Protein AF-A0A0D2NH21-F1 (afdb_monomer)

Structure (mmCIF, N/CA/C/O backbone):
data_AF-A0A0D2NH21-F1
#
_entry.id   AF-A0A0D2NH21-F1
#
loop_
_atom_site.group_PDB
_atom_site.id
_atom_site.type_symbol
_atom_site.label_atom_id
_atom_site.label_alt_id
_atom_site.label_comp_id
_atom_site.label_asym_id
_atom_site.label_entity_id
_atom_site.label_seq_id
_atom_site.pdbx_PDB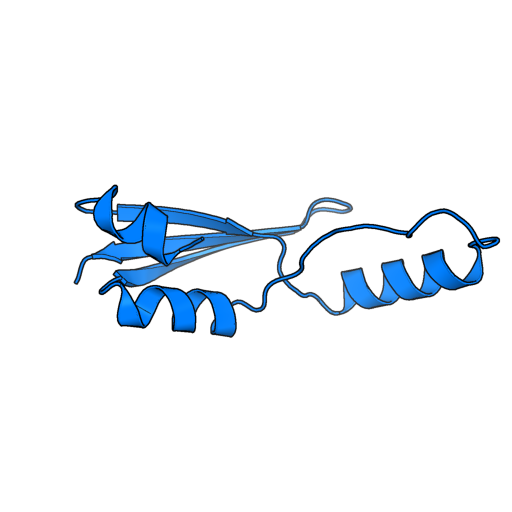_ins_code
_atom_site.Cartn_x
_atom_site.Cartn_y
_atom_site.Cartn_z
_atom_site.occupancy
_atom_site.B_iso_or_equiv
_atom_site.auth_seq_id
_atom_site.auth_comp_id
_atom_site.auth_asym_id
_atom_site.auth_atom_id
_atom_site.pdbx_PDB_model_num
ATOM 1 N N . MET A 1 1 ? -1.769 14.599 3.306 1.00 64.00 1 MET A N 1
ATOM 2 C CA . MET A 1 1 ? -2.939 14.025 2.596 1.00 64.00 1 MET A CA 1
ATOM 3 C C . MET A 1 1 ? -3.787 13.164 3.529 1.00 64.00 1 MET A C 1
ATOM 5 O O . MET A 1 1 ? -4.955 13.479 3.708 1.00 64.00 1 MET A O 1
ATOM 9 N N . MET A 1 2 ? -3.200 12.173 4.213 1.00 66.75 2 MET A N 1
ATOM 10 C CA . MET A 1 2 ? -3.907 11.342 5.205 1.00 66.75 2 MET A CA 1
ATOM 11 C C . MET A 1 2 ? -4.635 12.139 6.299 1.00 66.75 2 MET A C 1
ATOM 13 O O . MET A 1 2 ? -5.789 11.845 6.583 1.00 66.75 2 MET A O 1
ATOM 17 N N . SER A 1 3 ? -4.024 13.196 6.843 1.00 67.94 3 SER A N 1
ATOM 18 C CA . SER A 1 3 ? -4.606 14.000 7.932 1.00 67.94 3 SER A CA 1
ATOM 19 C C . SER A 1 3 ? -5.883 14.759 7.553 1.00 67.94 3 SER A C 1
ATOM 21 O O . SER A 1 3 ? -6.695 15.047 8.420 1.00 67.94 3 SER A O 1
ATOM 23 N N . HIS A 1 4 ? -6.075 15.080 6.269 1.00 75.06 4 HIS A N 1
ATOM 24 C CA . HIS A 1 4 ? -7.283 15.768 5.802 1.00 75.06 4 HIS A CA 1
ATOM 25 C C . HIS A 1 4 ? -8.412 14.786 5.481 1.00 75.06 4 HIS A C 1
ATOM 27 O O . HIS A 1 4 ? -9.581 15.084 5.695 1.00 75.06 4 HIS A O 1
ATOM 33 N N . LEU A 1 5 ? -8.059 13.588 5.008 1.00 76.69 5 LEU A N 1
ATOM 34 C CA . LEU A 1 5 ? -9.028 12.527 4.755 1.00 76.69 5 LEU A CA 1
ATOM 35 C C . LEU A 1 5 ? -9.489 11.879 6.064 1.00 76.69 5 LEU A C 1
ATOM 37 O O . LEU A 1 5 ? -10.654 11.514 6.140 1.00 76.69 5 LEU A O 1
ATOM 41 N N . ALA A 1 6 ? -8.612 11.807 7.082 1.00 73.19 6 ALA A N 1
ATOM 42 C CA . ALA A 1 6 ? -8.832 11.309 8.451 1.00 73.19 6 ALA A CA 1
ATOM 43 C C . ALA A 1 6 ? -10.213 11.596 9.077 1.00 73.19 6 ALA A C 1
ATOM 45 O O . ALA A 1 6 ? -10.856 10.639 9.519 1.00 73.19 6 ALA A O 1
ATOM 46 N N . PRO A 1 7 ? -10.706 12.840 9.097 1.00 76.44 7 PRO A N 1
ATOM 47 C CA . PRO A 1 7 ? -12.020 13.170 9.646 1.00 76.44 7 PRO A CA 1
ATOM 48 C C . PRO A 1 7 ? -13.213 12.763 8.765 1.00 76.44 7 PRO A C 1
ATOM 50 O O . PRO A 1 7 ? -14.306 12.636 9.289 1.00 76.44 7 PRO A O 1
ATOM 53 N N . LEU A 1 8 ? -13.033 12.517 7.461 1.00 80.31 8 LEU A N 1
ATOM 54 C CA . LEU A 1 8 ? -14.128 12.227 6.514 1.00 80.31 8 LEU A CA 1
ATOM 55 C C . LEU A 1 8 ? -14.552 10.751 6.470 1.00 80.31 8 LEU A C 1
ATOM 57 O O . LEU A 1 8 ? -15.342 10.356 5.617 1.00 80.31 8 LEU A O 1
ATOM 61 N N . SER A 1 9 ? -13.962 9.892 7.300 1.00 76.88 9 SER A N 1
ATOM 62 C CA . SER A 1 9 ? -14.315 8.469 7.315 1.00 76.88 9 SER A CA 1
ATOM 63 C C . SER A 1 9 ? -14.579 8.025 8.741 1.00 76.88 9 SER A C 1
ATOM 65 O O . SER A 1 9 ? -13.689 8.095 9.599 1.00 76.88 9 SER A O 1
ATOM 67 N N . ASP A 1 10 ? -15.806 7.568 8.959 1.00 70.62 10 ASP A N 1
ATOM 68 C CA . ASP A 1 10 ? -16.308 7.217 10.282 1.00 70.62 10 ASP A CA 1
ATOM 69 C C . ASP A 1 10 ? -15.856 5.817 10.699 1.00 70.62 10 ASP A C 1
ATOM 71 O O . ASP A 1 10 ? -15.295 5.653 11.777 1.00 70.62 10 ASP A O 1
ATOM 75 N N . CYS A 1 11 ? -15.995 4.822 9.814 1.00 77.31 11 CYS A N 1
ATOM 76 C CA . CYS A 1 11 ? -15.797 3.416 10.191 1.00 77.31 11 CYS A CA 1
ATOM 77 C C . CYS A 1 11 ? -14.602 2.745 9.499 1.00 77.31 11 CYS A C 1
ATOM 79 O O . CYS A 1 11 ? -13.802 2.069 10.144 1.00 77.31 11 CYS A O 1
ATOM 81 N N . ARG A 1 12 ? -14.465 2.908 8.178 1.00 83.19 12 ARG A N 1
ATOM 82 C CA . ARG A 1 12 ? -13.525 2.128 7.357 1.00 83.19 12 ARG A CA 1
ATOM 83 C C . ARG A 1 12 ? -12.894 2.996 6.280 1.00 83.19 12 ARG A C 1
ATOM 85 O O . ARG A 1 12 ? -13.575 3.779 5.623 1.00 83.19 12 ARG A O 1
ATOM 92 N N . ARG A 1 13 ? -11.596 2.812 6.069 1.00 82.19 13 ARG A N 1
ATOM 93 C CA . ARG A 1 13 ? -10.838 3.368 4.952 1.00 82.19 13 ARG A CA 1
ATOM 94 C C . ARG A 1 13 ? -10.205 2.264 4.143 1.00 82.19 13 ARG A C 1
ATOM 96 O O . ARG A 1 13 ? -9.588 1.364 4.697 1.00 82.19 13 ARG A O 1
ATOM 103 N N . VAL A 1 14 ? -10.305 2.394 2.831 1.00 86.00 14 VAL A N 1
ATOM 104 C CA . VAL A 1 14 ? -9.559 1.576 1.883 1.00 86.00 14 VAL A CA 1
ATOM 105 C C . VAL A 1 14 ? -8.646 2.511 1.106 1.00 86.00 14 VAL A C 1
ATOM 107 O O . VAL A 1 14 ? -9.114 3.506 0.555 1.00 86.00 14 VAL A O 1
ATOM 110 N N . LEU A 1 15 ? -7.347 2.226 1.102 1.00 85.31 15 LEU A N 1
ATOM 111 C CA . LEU A 1 15 ? -6.356 3.006 0.371 1.00 85.31 15 LEU A CA 1
ATOM 112 C C . LEU A 1 15 ? -5.571 2.093 -0.561 1.00 85.31 15 LEU A C 1
ATOM 114 O O . LEU A 1 15 ? -5.042 1.078 -0.122 1.00 85.31 15 LEU A O 1
ATOM 118 N N . SER A 1 16 ? -5.448 2.488 -1.822 1.00 84.19 16 SER A N 1
ATOM 119 C CA . SER A 1 16 ? -4.556 1.855 -2.788 1.00 84.19 16 SER A CA 1
ATOM 120 C C . SER A 1 16 ? -3.391 2.787 -3.101 1.00 84.19 16 SER A C 1
ATOM 122 O O . SER A 1 16 ? -3.619 3.948 -3.450 1.00 84.19 16 SER A O 1
ATOM 124 N N . PHE A 1 17 ? -2.157 2.306 -3.011 1.00 83.06 17 PHE A N 1
ATOM 125 C CA . PHE A 1 17 ? -0.969 3.087 -3.355 1.00 83.06 17 PHE A CA 1
ATOM 126 C C . PHE A 1 17 ? 0.070 2.228 -4.075 1.00 83.06 17 PHE A C 1
ATOM 128 O O . PHE A 1 17 ? 0.127 1.017 -3.850 1.00 83.06 17 PHE A O 1
ATOM 135 N N . PRO A 1 18 ? 0.907 2.829 -4.937 1.00 79.00 18 PRO A N 1
ATOM 136 C CA . PRO A 1 18 ? 1.979 2.098 -5.590 1.00 79.00 18 PRO A CA 1
ATOM 137 C C . PRO A 1 18 ? 3.051 1.745 -4.545 1.00 79.00 18 PRO A C 1
ATOM 139 O O . PRO A 1 18 ? 3.670 2.653 -3.969 1.00 79.00 18 PRO A O 1
ATOM 142 N N . PRO A 1 19 ? 3.272 0.447 -4.261 1.00 75.19 19 PRO A N 1
ATOM 143 C CA . PRO A 1 19 ? 4.268 0.046 -3.288 1.00 75.19 19 PRO A CA 1
ATOM 144 C C . PRO A 1 19 ? 5.656 0.366 -3.832 1.00 75.19 19 PRO A C 1
ATOM 146 O O . PRO A 1 19 ? 5.935 0.191 -5.021 1.00 75.19 19 PRO A O 1
ATOM 149 N N . LYS A 1 20 ? 6.555 0.805 -2.952 1.00 69.62 20 LYS A N 1
ATOM 150 C CA . LYS A 1 20 ? 7.972 0.933 -3.295 1.00 69.62 20 LYS A CA 1
ATOM 151 C C . LYS A 1 20 ? 8.607 -0.454 -3.414 1.00 69.62 20 LYS A C 1
ATOM 153 O O . LYS A 1 20 ? 9.247 -0.934 -2.486 1.00 69.62 20 LYS A O 1
ATOM 158 N N . THR A 1 21 ? 8.410 -1.104 -4.557 1.00 68.50 21 THR A N 1
ATOM 159 C CA . THR A 1 21 ? 9.067 -2.367 -4.895 1.00 68.50 21 THR A CA 1
ATOM 160 C C . THR A 1 21 ? 10.441 -2.124 -5.530 1.00 68.50 21 THR A C 1
ATOM 162 O O . THR A 1 21 ? 10.642 -1.125 -6.238 1.00 68.50 21 THR A O 1
ATOM 165 N N . PRO A 1 22 ? 11.414 -3.023 -5.292 1.00 64.88 22 PRO A N 1
ATOM 166 C CA . PRO A 1 22 ? 12.729 -2.938 -5.921 1.00 64.88 22 PRO A CA 1
ATOM 167 C C . PRO A 1 22 ? 12.632 -3.018 -7.453 1.00 64.88 22 PRO A C 1
ATOM 169 O O . PRO A 1 22 ? 13.360 -2.297 -8.133 1.00 64.88 22 PRO A O 1
ATOM 172 N N . ASP A 1 23 ? 11.669 -3.770 -7.995 1.00 64.31 23 ASP A N 1
ATOM 173 C CA . ASP A 1 23 ? 11.435 -3.913 -9.441 1.00 64.31 23 ASP A CA 1
ATOM 174 C C . ASP A 1 23 ? 11.168 -2.566 -10.123 1.00 64.31 23 ASP A C 1
ATOM 176 O O . ASP A 1 23 ? 11.811 -2.219 -11.115 1.00 64.31 23 ASP A O 1
ATOM 180 N N . CYS A 1 24 ? 10.297 -1.740 -9.531 1.00 61.16 24 CYS A N 1
ATOM 181 C CA . CYS A 1 24 ? 10.011 -0.388 -10.019 1.00 61.16 24 CYS A CA 1
ATOM 182 C C . CYS A 1 24 ? 11.255 0.514 -9.993 1.00 61.16 24 CYS A C 1
ATOM 184 O O . CYS A 1 24 ? 11.400 1.405 -10.831 1.00 61.16 24 CYS A O 1
ATOM 186 N N . SER A 1 25 ? 12.173 0.287 -9.049 1.00 64.81 25 SER A N 1
ATOM 187 C CA . SER A 1 25 ? 13.422 1.051 -8.950 1.00 64.8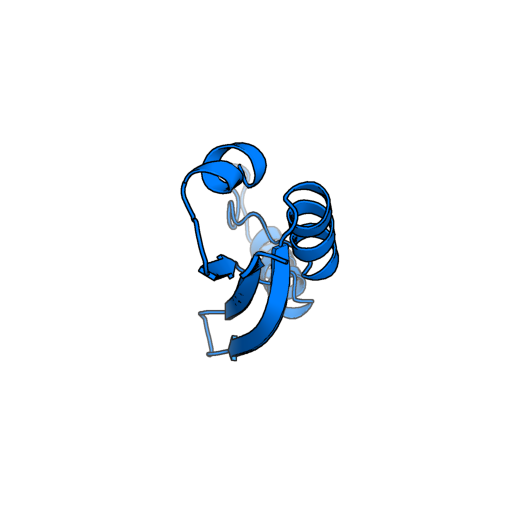1 25 SER A CA 1
ATOM 188 C C . SER A 1 25 ? 14.431 0.633 -10.025 1.00 64.81 25 SER A C 1
ATOM 190 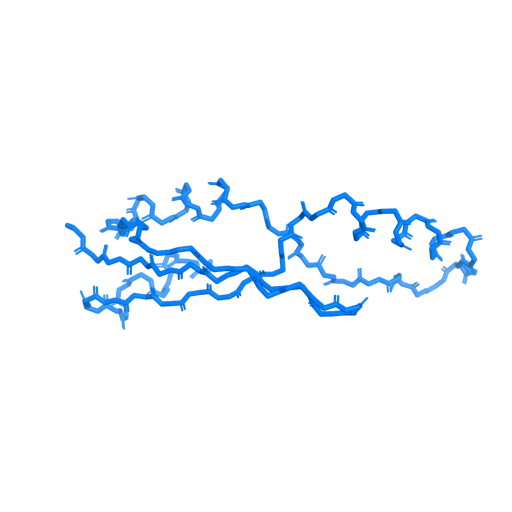O O . SER A 1 25 ? 15.129 1.488 -10.572 1.00 64.81 25 SER A O 1
ATOM 192 N N . VAL A 1 26 ? 14.477 -0.658 -10.370 1.00 71.75 26 VAL A N 1
ATOM 193 C CA . VAL A 1 26 ? 15.308 -1.191 -11.462 1.00 71.75 26 VAL A CA 1
ATOM 194 C C . VAL A 1 26 ? 14.788 -0.713 -12.817 1.00 71.75 26 VAL A C 1
ATOM 196 O O . VAL A 1 26 ? 15.560 -0.156 -13.593 1.00 71.75 26 VAL A O 1
ATOM 199 N N . LEU A 1 27 ? 13.481 -0.826 -13.070 1.00 70.12 27 LEU A N 1
ATOM 200 C CA . LEU A 1 27 ? 12.831 -0.303 -14.281 1.00 70.12 27 LEU A CA 1
ATOM 201 C C . LEU A 1 27 ? 13.100 1.193 -14.476 1.00 70.12 27 LEU A C 1
ATOM 203 O O . LEU A 1 27 ? 13.425 1.631 -15.580 1.00 70.12 27 LEU A O 1
ATOM 207 N N . LYS A 1 28 ? 13.029 1.974 -13.393 1.00 69.25 28 LYS A N 1
ATOM 208 C CA . LYS A 1 28 ? 13.348 3.401 -13.436 1.00 69.25 28 LYS A CA 1
ATOM 209 C C . LYS A 1 28 ? 14.817 3.653 -13.788 1.00 69.25 28 LYS A C 1
ATOM 211 O O . LYS A 1 28 ? 15.076 4.485 -14.650 1.00 69.25 28 LYS A O 1
ATOM 216 N N . ARG A 1 29 ? 15.760 2.921 -13.183 1.00 70.25 29 ARG A N 1
ATOM 217 C CA . ARG A 1 29 ? 17.198 3.032 -13.497 1.00 70.25 29 ARG A CA 1
ATOM 218 C C . ARG A 1 29 ? 17.517 2.654 -14.941 1.00 70.25 29 ARG A C 1
ATOM 220 O O . ARG A 1 29 ? 18.299 3.343 -15.585 1.00 70.25 29 ARG A O 1
ATOM 227 N N . ILE A 1 30 ? 16.900 1.590 -15.454 1.00 73.50 30 ILE A N 1
ATOM 228 C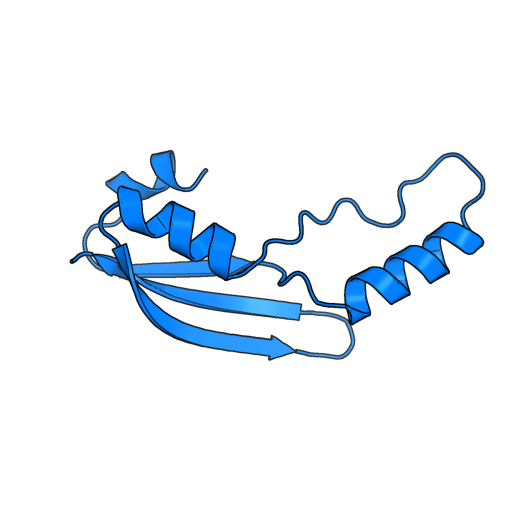 CA . ILE A 1 30 ? 17.035 1.198 -16.861 1.00 73.50 30 ILE A CA 1
ATOM 229 C C . ILE A 1 30 ? 16.503 2.326 -17.751 1.00 73.50 30 ILE A C 1
ATOM 231 O O . ILE A 1 30 ? 17.189 2.748 -18.673 1.00 73.50 30 ILE A O 1
ATOM 235 N N . GLY A 1 31 ? 15.327 2.881 -17.439 1.00 65.06 31 GLY A N 1
ATOM 236 C CA . GLY A 1 31 ? 14.752 4.004 -18.181 1.00 65.06 31 GLY A CA 1
ATOM 237 C C . GLY A 1 31 ? 15.589 5.289 -18.134 1.00 65.06 31 GLY A C 1
ATOM 238 O O . GLY A 1 31 ? 15.626 6.016 -19.124 1.00 65.06 31 GLY A O 1
ATOM 239 N N . GLU A 1 32 ? 16.270 5.570 -17.020 1.00 68.25 32 GLU A N 1
ATOM 240 C 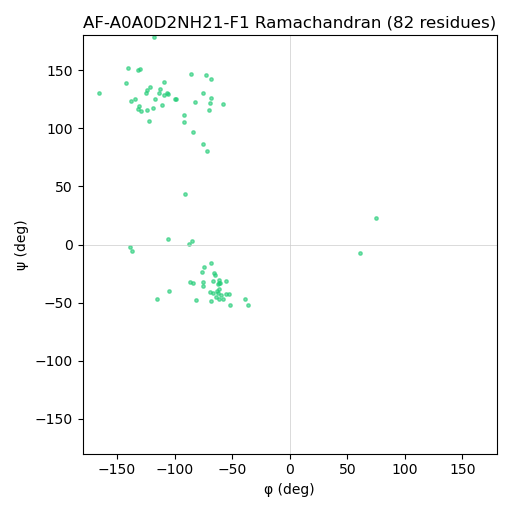CA . GLU A 1 32 ? 17.188 6.710 -16.867 1.00 68.25 32 GLU A CA 1
ATOM 241 C C . GLU A 1 32 ? 18.434 6.579 -17.759 1.00 68.25 32 GLU A C 1
ATOM 243 O O . GLU A 1 32 ? 18.924 7.589 -18.259 1.00 68.25 32 GLU A O 1
ATOM 248 N N . LEU A 1 33 ? 18.897 5.354 -18.036 1.00 68.94 33 LEU A N 1
ATOM 249 C CA . LEU A 1 33 ? 20.060 5.097 -18.897 1.00 68.94 33 LEU A CA 1
ATOM 250 C C . LEU A 1 33 ? 19.828 5.496 -20.367 1.00 68.94 33 LEU A C 1
ATOM 252 O O . LEU A 1 33 ? 20.778 5.785 -21.089 1.00 68.94 33 LEU A O 1
ATOM 256 N N . PHE A 1 34 ? 18.566 5.527 -20.802 1.00 67.00 34 PHE A N 1
ATOM 257 C CA . PHE A 1 34 ? 18.163 5.874 -22.170 1.00 67.00 34 PHE A CA 1
ATOM 258 C C . PHE A 1 34 ? 17.544 7.281 -22.279 1.00 67.00 34 PHE A C 1
ATOM 260 O O . PHE A 1 34 ? 17.064 7.665 -23.346 1.00 67.00 34 PHE A O 1
ATOM 267 N N . GLN A 1 35 ? 17.523 8.066 -21.192 1.00 56.09 35 GLN A N 1
ATOM 268 C CA . GLN A 1 35 ? 16.878 9.383 -21.167 1.00 56.09 35 GLN A CA 1
ATOM 269 C C . GLN A 1 35 ? 17.829 10.521 -21.529 1.00 56.09 35 GLN A C 1
ATOM 271 O O . GLN A 1 35 ? 18.617 11.003 -20.719 1.00 56.09 35 GLN A O 1
ATOM 276 N N . THR A 1 36 ? 17.656 11.043 -22.743 1.00 52.31 36 THR A N 1
ATOM 277 C CA . THR A 1 36 ? 18.275 12.285 -23.211 1.00 52.31 36 THR A CA 1
ATOM 278 C C . THR A 1 36 ? 17.561 13.500 -22.583 1.00 52.31 36 THR A C 1
ATOM 280 O O . THR A 1 36 ? 16.594 14.052 -23.104 1.00 52.31 36 THR A O 1
ATOM 283 N N . HIS A 1 37 ? 18.013 13.881 -21.392 1.00 50.28 37 HIS A N 1
ATOM 284 C CA . HIS A 1 37 ? 18.010 15.229 -20.799 1.00 50.28 37 HIS A CA 1
ATOM 285 C C . HIS A 1 37 ? 16.727 16.047 -20.516 1.00 50.28 37 HIS A C 1
ATOM 287 O O . HIS A 1 37 ? 16.876 17.058 -19.832 1.00 50.28 37 HIS A O 1
ATOM 293 N N . GLN A 1 38 ? 15.491 15.690 -20.899 1.00 52.09 38 GLN A N 1
ATOM 294 C CA . GLN A 1 38 ? 14.339 16.587 -20.590 1.00 52.09 38 GLN A CA 1
ATOM 295 C C . GLN A 1 38 ? 13.016 15.967 -20.114 1.00 52.09 38 GLN A C 1
ATOM 297 O O . GLN A 1 38 ? 12.098 16.712 -19.765 1.00 52.09 38 GLN A O 1
ATOM 302 N N . ARG A 1 39 ? 12.868 14.643 -20.018 1.00 49.22 39 ARG A N 1
ATOM 303 C CA . ARG A 1 39 ? 11.606 14.042 -19.546 1.00 49.22 39 ARG A CA 1
ATOM 304 C C . ARG A 1 39 ? 11.858 13.026 -18.444 1.00 49.22 39 ARG A C 1
ATOM 306 O O . ARG A 1 39 ? 12.476 12.002 -18.682 1.00 49.22 39 ARG A O 1
ATOM 313 N N . LYS A 1 40 ? 11.364 13.333 -17.236 1.00 51.97 40 LYS A N 1
ATOM 314 C CA . LYS A 1 40 ? 11.429 12.443 -16.066 1.00 51.97 40 LYS A CA 1
ATOM 315 C C . LYS A 1 40 ? 10.745 11.114 -16.403 1.00 51.97 40 LYS A C 1
ATOM 317 O O . LYS A 1 40 ? 9.543 11.126 -16.657 1.00 51.97 40 LYS A O 1
ATOM 322 N N . ALA A 1 41 ? 11.488 10.009 -16.316 1.00 57.44 41 ALA A N 1
ATOM 323 C CA . ALA A 1 41 ? 11.038 8.634 -16.552 1.00 57.44 41 ALA A CA 1
ATOM 324 C C . ALA A 1 41 ? 9.630 8.325 -16.034 1.00 57.44 41 ALA A C 1
ATOM 326 O O . ALA A 1 41 ? 8.819 7.723 -16.730 1.00 57.44 41 ALA A O 1
ATOM 327 N N . THR A 1 42 ? 9.333 8.721 -14.792 1.00 60.97 42 THR A N 1
ATOM 328 C CA . THR A 1 42 ? 8.023 8.554 -14.152 1.00 60.97 42 THR A CA 1
ATOM 329 C C . THR A 1 42 ? 7.967 9.444 -12.903 1.00 60.97 42 THR A C 1
ATOM 331 O O . THR A 1 42 ? 8.883 9.403 -12.078 1.00 60.97 42 THR A O 1
ATOM 334 N N . ARG A 1 43 ? 6.905 10.246 -12.721 1.00 62.88 43 ARG A N 1
ATOM 335 C CA . ARG A 1 43 ? 6.628 11.001 -11.473 1.00 62.88 43 ARG A CA 1
ATOM 336 C C . ARG A 1 43 ? 5.747 10.191 -10.504 1.00 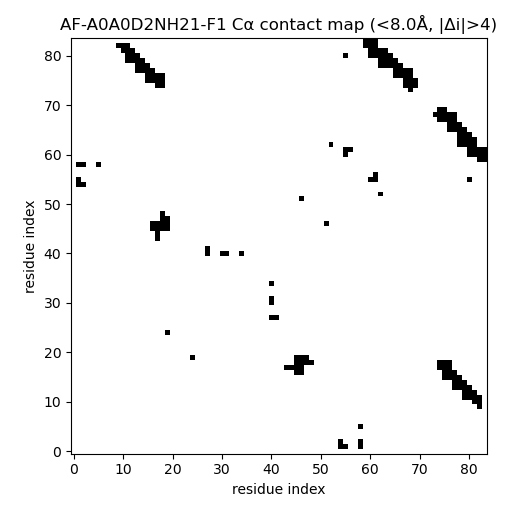62.88 43 ARG A C 1
ATOM 338 O O . ARG A 1 43 ? 4.790 10.716 -9.948 1.00 62.88 43 ARG A O 1
ATOM 345 N N . ALA A 1 44 ? 6.038 8.904 -10.327 1.00 66.31 44 ALA A N 1
ATOM 346 C CA . ALA A 1 44 ? 5.322 8.078 -9.359 1.00 66.31 44 ALA A CA 1
ATOM 347 C C . ALA A 1 44 ? 5.919 8.283 -7.960 1.00 66.31 44 ALA A C 1
ATOM 349 O O . ALA A 1 44 ? 7.114 8.066 -7.751 1.00 66.31 44 ALA A O 1
ATOM 350 N N . TYR A 1 45 ? 5.087 8.704 -7.007 1.00 66.12 45 TYR A N 1
ATOM 351 C CA . TYR A 1 45 ? 5.445 8.746 -5.592 1.00 66.12 45 TYR A CA 1
ATOM 352 C C . TYR A 1 45 ? 5.206 7.359 -5.007 1.00 66.12 45 TYR A C 1
ATOM 354 O O . TYR A 1 45 ? 4.078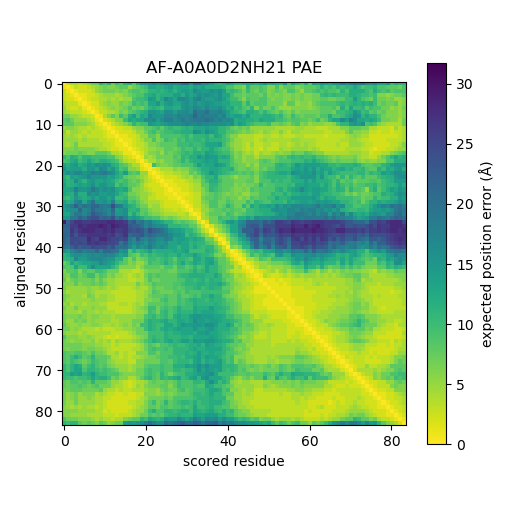 6.974 -4.717 1.00 66.12 45 TYR A O 1
ATOM 362 N N . LEU A 1 46 ? 6.281 6.579 -4.930 1.00 71.88 46 LEU A N 1
ATOM 363 C CA . LEU A 1 46 ? 6.253 5.259 -4.321 1.00 71.88 46 LEU A CA 1
ATOM 364 C C . LEU A 1 46 ? 6.218 5.418 -2.805 1.00 71.88 46 LEU A C 1
ATOM 366 O O . LEU A 1 46 ? 7.055 6.127 -2.242 1.00 71.88 46 LEU A O 1
ATOM 370 N N . HIS A 1 47 ? 5.288 4.730 -2.156 1.00 78.62 47 HIS A N 1
ATOM 371 C CA . HIS A 1 47 ? 5.162 4.754 -0.705 1.00 78.62 47 HIS A CA 1
ATOM 372 C C . HIS A 1 47 ? 5.507 3.379 -0.135 1.00 78.62 47 HIS A C 1
ATOM 374 O O . HIS A 1 47 ? 5.080 2.347 -0.666 1.00 78.62 47 HIS A O 1
ATOM 380 N N . ALA A 1 48 ? 6.321 3.359 0.922 1.00 80.25 48 ALA A N 1
ATOM 381 C CA . ALA A 1 48 ? 6.498 2.154 1.716 1.00 80.25 48 ALA A CA 1
ATOM 382 C C . ALA A 1 48 ? 5.228 1.915 2.538 1.00 80.25 48 ALA A C 1
ATOM 384 O O . ALA A 1 48 ? 4.565 2.858 2.969 1.00 80.25 48 ALA A O 1
ATOM 385 N N . GLU A 1 49 ? 4.878 0.650 2.752 1.00 80.75 49 GLU A N 1
ATOM 386 C CA . GLU A 1 49 ? 3.705 0.307 3.560 1.00 80.75 49 GLU A CA 1
ATOM 387 C C . GLU A 1 49 ? 3.838 0.821 4.998 1.00 80.75 49 GLU A C 1
ATOM 389 O O . GLU A 1 49 ? 2.874 1.334 5.560 1.00 80.75 49 GLU A O 1
ATOM 394 N N . GLU A 1 50 ? 5.049 0.749 5.552 1.00 82.62 50 GLU A N 1
ATOM 395 C CA . GLU A 1 50 ? 5.382 1.227 6.894 1.00 82.62 50 GLU A CA 1
ATOM 396 C C . GLU A 1 50 ? 5.102 2.724 7.050 1.00 82.62 50 GLU A C 1
ATOM 398 O O . GLU A 1 50 ? 4.464 3.122 8.021 1.00 82.62 50 GLU A O 1
ATOM 403 N N . ASP A 1 51 ? 5.477 3.540 6.059 1.00 84.06 51 ASP A N 1
ATOM 404 C CA . ASP A 1 51 ? 5.214 4.985 6.059 1.00 84.06 51 ASP A CA 1
ATOM 405 C C . ASP A 1 51 ? 3.707 5.281 6.034 1.00 84.06 51 ASP A C 1
ATOM 407 O O . ASP A 1 51 ? 3.220 6.188 6.713 1.00 84.06 51 ASP A O 1
ATO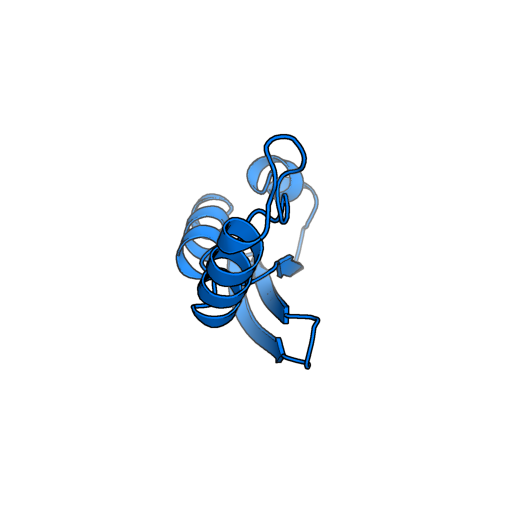M 411 N N . VAL A 1 52 ? 2.944 4.503 5.258 1.00 82.81 52 VAL A N 1
ATOM 412 C CA . VAL A 1 52 ? 1.485 4.653 5.165 1.00 82.81 52 VAL A CA 1
ATOM 413 C C . VAL A 1 52 ? 0.817 4.234 6.474 1.00 82.81 52 VAL A C 1
ATOM 415 O O . VAL A 1 52 ? -0.085 4.927 6.946 1.00 82.81 52 VAL A O 1
ATOM 418 N N . GLN A 1 53 ? 1.274 3.148 7.097 1.00 83.94 53 GLN A N 1
ATOM 419 C CA . GLN A 1 53 ? 0.772 2.703 8.395 1.00 83.94 53 GLN A CA 1
ATOM 420 C C . GLN A 1 53 ? 1.137 3.698 9.510 1.00 83.94 53 GLN A C 1
ATOM 422 O O . GLN A 1 53 ? 0.278 4.053 10.318 1.00 83.94 53 GLN A O 1
ATOM 427 N N . ALA A 1 54 ? 2.361 4.229 9.505 1.00 86.19 54 ALA A N 1
ATOM 428 C CA . ALA A 1 54 ? 2.802 5.270 10.429 1.00 86.19 54 ALA A CA 1
ATOM 429 C C . ALA A 1 54 ? 1.984 6.562 10.284 1.00 86.19 54 ALA A C 1
ATOM 431 O O . ALA A 1 54 ? 1.722 7.224 11.283 1.00 86.19 54 ALA A O 1
ATOM 432 N N . ALA A 1 55 ? 1.523 6.895 9.074 1.00 84.69 55 ALA A N 1
ATOM 433 C CA . ALA A 1 55 ? 0.629 8.028 8.838 1.00 84.69 55 ALA A CA 1
ATOM 434 C C . ALA A 1 55 ? -0.834 7.771 9.262 1.00 84.69 55 ALA A C 1
ATOM 436 O O . ALA A 1 55 ? -1.566 8.729 9.520 1.00 84.69 55 ALA A O 1
ATOM 437 N N . LEU A 1 56 ? -1.273 6.507 9.337 1.00 83.25 56 LEU A N 1
ATOM 438 C CA . LEU A 1 56 ? -2.621 6.113 9.778 1.00 83.25 56 LEU A CA 1
ATOM 439 C C . LEU A 1 56 ? -2.744 6.015 11.307 1.00 83.25 56 LEU A C 1
ATOM 441 O O . LEU A 1 56 ? -3.792 6.367 11.851 1.00 83.25 56 LEU A O 1
ATOM 445 N N . ASN A 1 57 ? -1.670 5.618 11.994 1.00 84.62 57 ASN A N 1
ATOM 446 C CA . ASN A 1 57 ? -1.606 5.538 13.457 1.00 84.62 57 ASN A CA 1
ATOM 447 C C . ASN A 1 57 ? -2.039 6.835 14.182 1.00 84.62 57 ASN A C 1
ATOM 449 O O . ASN A 1 57 ? -2.929 6.755 15.028 1.00 84.62 57 ASN A O 1
ATOM 453 N N . PRO A 1 58 ? -1.503 8.037 13.866 1.00 83.44 58 PRO A N 1
ATOM 454 C CA . PRO A 1 58 ? -1.908 9.279 14.534 1.00 83.44 58 PRO A CA 1
ATOM 455 C C . PRO A 1 58 ? -3.347 9.693 14.206 1.00 83.44 58 PRO A C 1
ATOM 457 O O . PRO A 1 58 ? -3.920 10.524 14.902 1.00 83.44 58 PRO A O 1
ATOM 460 N N . ALA A 1 59 ? -3.942 9.125 13.154 1.00 80.62 59 ALA A N 1
ATOM 461 C CA . ALA A 1 59 ? -5.334 9.353 12.792 1.00 80.62 59 ALA A CA 1
ATOM 462 C C . ALA A 1 59 ? -6.309 8.384 13.498 1.00 80.62 59 ALA A C 1
ATOM 464 O O . ALA A 1 59 ? -7.511 8.476 13.253 1.00 80.62 59 ALA A O 1
ATOM 465 N N . GLY A 1 60 ? -5.821 7.468 14.348 1.00 84.12 60 GLY A N 1
ATOM 466 C CA . GLY A 1 60 ? -6.652 6.500 15.076 1.00 84.12 60 GLY A CA 1
ATOM 467 C C . GLY A 1 60 ? -7.173 5.349 14.210 1.00 84.12 60 GLY A C 1
ATOM 468 O O . GLY A 1 60 ? -8.200 4.752 14.523 1.00 84.12 60 GLY A O 1
ATOM 469 N N . PHE A 1 61 ? -6.504 5.050 13.092 1.00 84.94 61 PHE A N 1
ATOM 470 C CA . PHE A 1 61 ? -6.886 3.956 12.199 1.00 84.94 61 PHE A CA 1
ATOM 471 C C . PHE A 1 61 ? -5.912 2.784 12.326 1.00 84.94 61 PHE A C 1
ATOM 473 O O . PHE A 1 61 ? -4.700 2.955 12.189 1.00 84.94 61 PHE A O 1
ATOM 480 N N . LYS A 1 62 ? -6.448 1.574 12.509 1.00 87.88 62 LYS A N 1
ATOM 481 C CA . LYS A 1 62 ? -5.688 0.322 12.556 1.00 87.88 62 LYS A CA 1
ATOM 482 C C . LYS A 1 62 ? -5.884 -0.469 11.266 1.00 87.88 62 LYS A C 1
ATOM 484 O O . LYS A 1 62 ? -7.013 -0.707 10.844 1.00 87.88 62 LYS A O 1
ATOM 489 N N . VAL A 1 63 ? -4.787 -0.905 10.649 1.00 87.06 63 VAL A N 1
ATOM 490 C CA . VAL A 1 63 ? -4.825 -1.733 9.432 1.00 87.06 63 VAL A CA 1
ATOM 491 C C . VAL A 1 63 ? -5.363 -3.128 9.768 1.00 87.06 63 VAL A C 1
ATOM 493 O O . VAL A 1 63 ? -4.786 -3.827 10.602 1.00 87.06 63 VAL A O 1
ATOM 496 N N . THR A 1 64 ? -6.452 -3.533 9.115 1.00 87.00 64 THR A N 1
ATOM 497 C CA . THR A 1 64 ? -7.128 -4.826 9.314 1.00 87.00 64 THR A CA 1
ATOM 498 C C . THR A 1 64 ? -6.852 -5.810 8.185 1.00 87.00 64 THR A C 1
ATOM 500 O O . THR A 1 64 ? -6.632 -6.989 8.456 1.00 87.00 64 THR A O 1
ATOM 503 N N . LYS A 1 65 ? -6.821 -5.345 6.929 1.00 87.38 65 LYS A N 1
ATOM 504 C CA . LYS A 1 65 ? -6.528 -6.187 5.759 1.00 87.38 65 LYS A CA 1
ATOM 505 C C . LYS A 1 65 ? -5.484 -5.558 4.853 1.00 87.38 65 LYS A C 1
ATOM 507 O O . LYS A 1 65 ? -5.363 -4.335 4.764 1.00 87.38 65 LYS A O 1
ATOM 512 N N . ARG A 1 66 ? -4.736 -6.433 4.184 1.00 90.75 66 ARG A N 1
ATOM 513 C CA . ARG A 1 66 ? -3.659 -6.096 3.256 1.00 90.75 66 ARG A CA 1
ATOM 514 C C . ARG A 1 66 ? -3.819 -6.945 2.008 1.00 90.75 66 ARG A C 1
ATOM 516 O O . ARG A 1 66 ? -3.844 -8.168 2.107 1.00 90.75 66 ARG A O 1
ATOM 523 N N . GLU A 1 67 ? -3.883 -6.299 0.857 1.00 87.69 67 GLU A N 1
ATOM 524 C CA . GLU A 1 67 ? -3.893 -6.959 -0.443 1.00 87.69 67 GLU A CA 1
ATOM 525 C C . GLU A 1 67 ? -2.847 -6.328 -1.363 1.00 87.69 67 GLU A C 1
ATOM 527 O O . GLU A 1 67 ? -2.480 -5.157 -1.235 1.00 87.69 67 GLU A O 1
ATOM 532 N N . MET A 1 68 ? -2.325 -7.121 -2.295 1.00 84.75 68 MET A N 1
ATOM 533 C CA . MET A 1 68 ? -1.351 -6.665 -3.279 1.00 84.75 68 MET A CA 1
ATOM 534 C C . MET A 1 68 ? -1.785 -7.135 -4.658 1.00 84.75 68 MET A C 1
ATOM 536 O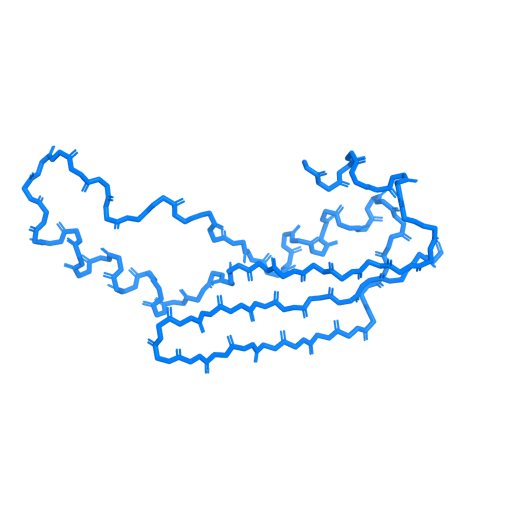 O . MET A 1 68 ? -1.824 -8.328 -4.937 1.00 84.75 68 MET A O 1
ATOM 540 N N . THR A 1 69 ? -2.077 -6.176 -5.528 1.00 83.00 69 THR A N 1
ATOM 541 C CA . THR A 1 69 ? -2.266 -6.422 -6.954 1.00 83.00 69 THR A CA 1
ATOM 542 C C . THR A 1 69 ? -0.921 -6.227 -7.642 1.00 83.00 69 THR A C 1
ATOM 544 O O . THR A 1 69 ? -0.413 -5.107 -7.696 1.00 83.00 69 THR A O 1
ATOM 547 N N . ALA A 1 70 ? -0.332 -7.315 -8.137 1.00 77.62 70 ALA A N 1
ATOM 548 C CA . ALA A 1 70 ? 0.921 -7.306 -8.885 1.00 77.62 70 ALA A CA 1
ATOM 549 C C . ALA A 1 70 ? 0.686 -7.933 -10.261 1.00 77.62 70 ALA A C 1
ATOM 551 O O . ALA A 1 70 ? 0.502 -9.141 -10.386 1.00 77.62 70 ALA A O 1
ATOM 552 N N . THR A 1 71 ? 0.658 -7.094 -11.288 1.00 82.00 71 THR A N 1
ATOM 553 C CA . THR A 1 71 ? 0.586 -7.515 -12.695 1.00 82.00 71 THR A CA 1
ATOM 554 C C . THR A 1 71 ? 1.841 -7.046 -13.427 1.00 82.00 71 THR A C 1
ATOM 556 O O . THR A 1 71 ? 2.681 -6.372 -12.839 1.00 82.00 71 THR A O 1
ATOM 559 N N . SER A 1 72 ? 1.976 -7.363 -14.717 1.00 72.75 72 SER A N 1
ATOM 560 C CA . SER A 1 72 ? 3.177 -7.041 -15.504 1.00 72.75 72 SER A CA 1
ATOM 561 C C . SER A 1 72 ? 3.561 -5.555 -15.497 1.00 72.75 72 SER A C 1
ATOM 563 O O . SER A 1 72 ? 4.743 -5.238 -15.574 1.00 72.75 72 SER A O 1
ATOM 565 N N . PHE A 1 73 ? 2.585 -4.647 -15.391 1.00 68.50 73 PHE A N 1
ATOM 566 C CA . PHE A 1 73 ? 2.824 -3.197 -15.447 1.00 68.50 73 PHE A CA 1
ATOM 567 C C . PHE A 1 73 ? 2.051 -2.389 -14.397 1.00 68.50 73 PHE A C 1
ATOM 569 O O . PHE A 1 73 ? 2.255 -1.180 -14.290 1.00 68.50 73 PHE A O 1
ATOM 576 N N . TYR A 1 74 ? 1.172 -3.026 -13.617 1.00 75.00 74 TYR A N 1
ATOM 577 C CA . TYR A 1 74 ? 0.377 -2.356 -12.593 1.00 75.00 74 TYR A CA 1
ATOM 578 C C . TYR A 1 74 ? 0.600 -3.007 -11.230 1.00 75.00 74 TYR A C 1
ATOM 580 O O . TYR A 1 74 ? 0.260 -4.175 -11.011 1.00 75.00 74 TYR A O 1
ATOM 588 N N . PHE A 1 75 ? 1.165 -2.211 -10.323 1.00 78.06 75 PHE A N 1
ATOM 589 C CA . PHE A 1 75 ? 1.443 -2.581 -8.943 1.00 78.06 75 PHE A CA 1
ATOM 590 C C . PHE A 1 75 ? 0.663 -1.660 -8.014 1.00 78.06 75 PHE A C 1
ATOM 592 O O . PHE A 1 75 ? 0.884 -0.448 -7.994 1.00 78.06 75 PHE A O 1
ATOM 599 N N . SER A 1 76 ? -0.238 -2.241 -7.233 1.00 83.44 76 SER A N 1
ATOM 600 C CA . SER A 1 76 ? -1.055 -1.513 -6.271 1.00 83.44 76 SER A CA 1
ATOM 601 C C . SER A 1 76 ? -1.141 -2.302 -4.977 1.00 83.44 76 SER A C 1
ATOM 603 O O . SER A 1 76 ? -1.526 -3.473 -4.969 1.00 83.44 76 SER A O 1
ATOM 605 N N . ARG A 1 77 ? -0.749 -1.670 -3.873 1.00 86.00 77 ARG A N 1
ATOM 606 C CA . ARG A 1 77 ? -0.919 -2.205 -2.528 1.00 86.00 77 ARG A CA 1
ATOM 607 C C . ARG A 1 77 ? -2.157 -1.574 -1.921 1.00 86.00 77 ARG A C 1
ATOM 609 O O . ARG A 1 77 ? -2.281 -0.352 -1.887 1.00 86.00 77 ARG A O 1
ATOM 616 N N . LEU A 1 78 ? -3.064 -2.428 -1.476 1.00 87.88 78 LEU A N 1
ATOM 617 C CA . LEU A 1 78 ? -4.369 -2.064 -0.966 1.00 87.88 78 LEU A CA 1
ATOM 618 C C . LEU A 1 78 ? -4.398 -2.347 0.535 1.00 87.88 78 LEU A C 1
ATOM 620 O O . LEU A 1 78 ? -4.164 -3.469 0.980 1.00 87.88 78 LEU A O 1
ATOM 624 N N . LEU A 1 79 ? -4.633 -1.300 1.317 1.00 87.75 79 LEU A N 1
ATOM 625 C CA . LEU A 1 79 ? -4.757 -1.371 2.764 1.00 87.75 79 LEU A CA 1
ATOM 626 C C . LEU A 1 79 ? -6.175 -1.021 3.166 1.00 87.75 79 LEU A C 1
ATOM 628 O O . LEU A 1 79 ? -6.712 0.019 2.785 1.00 87.75 79 LEU A O 1
ATOM 632 N N . GLU A 1 80 ? -6.746 -1.875 3.995 1.00 88.19 80 GLU A N 1
ATOM 633 C CA . GLU A 1 80 ? -7.964 -1.584 4.720 1.00 88.19 80 GLU A CA 1
ATOM 634 C C . GLU A 1 80 ? -7.600 -1.184 6.147 1.00 88.19 80 GLU A C 1
ATOM 636 O O . GLU A 1 80 ? -6.920 -1.935 6.848 1.00 88.19 80 GLU A O 1
ATOM 641 N N . ALA A 1 81 ? -8.061 -0.016 6.582 1.00 88.06 81 ALA A N 1
ATOM 642 C CA . ALA A 1 81 ? -7.889 0.471 7.937 1.00 88.06 81 ALA A CA 1
ATOM 643 C C . ALA A 1 81 ? -9.244 0.806 8.566 1.00 88.06 81 ALA A C 1
ATOM 645 O O . ALA A 1 81 ? -10.080 1.475 7.958 1.00 88.06 81 ALA A O 1
ATOM 646 N N . VAL A 1 82 ? -9.461 0.343 9.789 1.00 87.31 82 VAL A N 1
ATOM 647 C CA . VAL A 1 82 ? -10.687 0.561 10.565 1.00 87.31 82 VAL A CA 1
ATOM 648 C C . VAL A 1 82 ? -10.363 1.513 11.709 1.00 87.31 82 VAL A C 1
ATOM 650 O O . VAL A 1 82 ? -9.274 1.434 12.283 1.00 87.31 82 VAL A O 1
ATOM 653 N N . ARG A 1 83 ? -11.272 2.448 12.001 1.00 82.62 83 ARG A N 1
ATOM 654 C CA . ARG A 1 83 ? -11.113 3.368 13.133 1.00 82.62 83 ARG A CA 1
ATOM 655 C C . ARG A 1 83 ? -11.226 2.567 14.435 1.00 82.62 83 ARG A C 1
ATOM 657 O O . ARG A 1 83 ? -12.191 1.824 14.603 1.00 82.62 83 ARG A O 1
ATOM 664 N N . SER A 1 84 ? -10.222 2.688 15.298 1.00 67.19 84 SER A N 1
ATOM 665 C CA . SER A 1 84 ? -10.131 2.014 16.603 1.00 67.19 84 SER A CA 1
ATOM 666 C C . SER A 1 84 ? -10.329 2.981 17.754 1.00 67.19 84 SER A C 1
ATOM 668 O O . SER A 1 84 ? -9.909 4.148 17.589 1.00 67.19 84 SER A O 1
#

Secondary structure (DSSP, 8-state):
-HHHHGGG-SSEEEEEE-B--HHHHHHHHHHHHT--SSS-S-----B-HHHHHHHHGGGTEEEEEEEEEE-SS-EEEEEEEEE-

Foldseek 3Di:
DLVVCLVVDDWKDKDKAAAPDVVVVVVQVVQVVPDDDDDRPDPGDHDHPVNVQVSVVVSQWDWDDWDWDDDPPDTIIMTMTTRD

Solvent-accessible surface area (backbone atoms only — not comparable to full-atom values): 5152 Å² total; per-residue (Å²): 111,62,79,72,52,45,81,79,46,83,59,66,46,80,48,74,45,40,55,64,47,70,65,63,54,50,56,47,53,57,48,54,77,72,50,84,88,80,70,80,86,68,94,74,80,59,41,50,69,66,61,54,50,61,57,30,48,86,62,41,33,45,76,78,47,80,48,74,49,79,55,101,86,51,58,37,33,35,38,33,28,34,59,106

Sequence (84 aa):
MMSHLAPLSDCRRVLSFPPKTPDCSVLKRIGELFQTHQRKATRAYLHAEEDVQAALNPAGFKVTKREMTATSFYFSRLLEAVRS

Mean predicted aligned error: 8.87 Å

Radius of gyration: 15.67 Å; Cα contacts (8 Å, |Δi|>4): 100; chains: 1; bounding box: 36×24×40 Å

Organism: NCBI:txid145388

Nearest PDB structures (foldseek):
  4qdk-assembly2_B-2  TM=9.403E-01  e=1.261E-08  Synechocystis sp. PCC 6803 substr. Kazusa
  4qdk-assembly2_A  TM=8.347E-01  e=3.685E-08  Synechocystis sp. PCC 6803 substr. Kazusa
  4qdj-assembly1_A  TM=9.717E-01  e=2.088E-06  Synechocystis sp. PCC 6803 substr. Kazusa
  1xds-assembly1_B  TM=5.959E-01  e=4.175E-02  Streptomyces purpurascens
  6s4l-assembly1_C  TM=4.701E-01  e=2.951E-01  Homo sapiens

pLDDT: mean 75.37, std 10.46, range [49.22, 90.75]

InterPro domains:
  IPR010940 Magnesium-protoporphyrin IX methyltransferase, C-terminal [PF07109] (1-83)
  IPR029063 S-adenosyl-L-methionine-dependent methyltransferase superfamily [G3DSA:3.40.50.150] (1-84)